Protein AF-A0A1I2GHJ8-F1 (afdb_monomer_lite)

O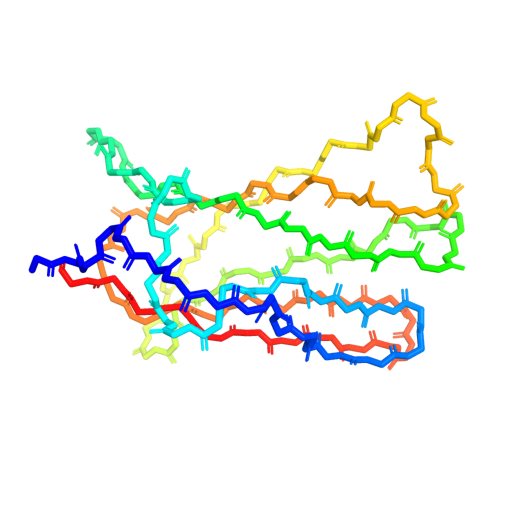rganism: NCBI:txid1798228

Radius of gyration: 13.56 Å; chains: 1; bounding box: 35×27×37 Å

Secondary structure (DSSP, 8-state):
-------SPPEEEEETTEEEEE-SSS--GGGEEEETTEEEEEEEEEESSSSPPEEEEEESSSS-B-EEEE---TT-SSEEEEEEEEESSSEEEEEEEEETTEEEEEEEEE-

pLDDT: mean 87.9, std 14.39, range [35.47, 98.44]

Sequence (111 aa):
MADLGGDGAPRVVGEGNLYFLTPAEGTWGDAAERRTDGIYLKLGLWVGTDSAPDVDVREADGPGVGRVDQSPTADGLPGFLPTGVHVPTAGCWRVTASLGDDVAAIHVLFE

Structure (mmCIF, N/CA/C/O backbone):
data_AF-A0A1I2GHJ8-F1
#
_entry.id   AF-A0A1I2GHJ8-F1
#
loop_
_atom_site.group_PDB
_atom_site.id
_atom_site.type_symbol
_atom_site.label_atom_id
_atom_site.label_alt_id
_atom_site.label_comp_id
_atom_site.label_asym_id
_atom_site.label_entity_id
_atom_site.label_seq_id
_atom_site.pdbx_PDB_ins_code
_atom_site.Cartn_x
_atom_site.Cartn_y
_atom_site.Cartn_z
_atom_site.occupancy
_atom_site.B_iso_or_equiv
_atom_site.auth_seq_id
_atom_site.auth_comp_id
_atom_site.auth_asym_id
_atom_site.auth_atom_id
_atom_site.pdbx_PDB_model_num
ATOM 1 N N . MET A 1 1 ? -4.027 -8.823 20.807 1.00 35.47 1 MET A N 1
ATOM 2 C CA . MET A 1 1 ? -2.550 -8.851 20.919 1.00 35.47 1 MET A CA 1
ATOM 3 C C . MET A 1 1 ? -2.098 -9.406 19.592 1.00 35.47 1 MET A C 1
ATOM 5 O O . MET A 1 1 ? -2.222 -10.606 19.410 1.00 35.47 1 MET A O 1
ATOM 9 N N . ALA A 1 2 ? -1.723 -8.544 18.645 1.00 39.03 2 ALA A N 1
ATOM 10 C CA . ALA A 1 2 ? -1.165 -9.026 17.388 1.00 39.03 2 ALA A CA 1
ATOM 11 C C . ALA A 1 2 ? 0.105 -9.818 17.715 1.00 39.03 2 ALA A C 1
ATOM 13 O O . ALA A 1 2 ? 0.943 -9.332 18.476 1.00 39.03 2 ALA A O 1
ATOM 14 N N . ASP A 1 3 ? 0.200 -11.043 17.212 1.00 40.06 3 ASP A N 1
ATOM 15 C CA . ASP A 1 3 ? 1.418 -11.828 17.335 1.00 40.06 3 ASP A CA 1
ATOM 16 C C . ASP A 1 3 ? 2.495 -11.168 16.463 1.00 40.06 3 ASP A C 1
ATOM 18 O O . ASP A 1 3 ? 2.313 -10.948 15.259 1.00 40.06 3 ASP A O 1
ATOM 22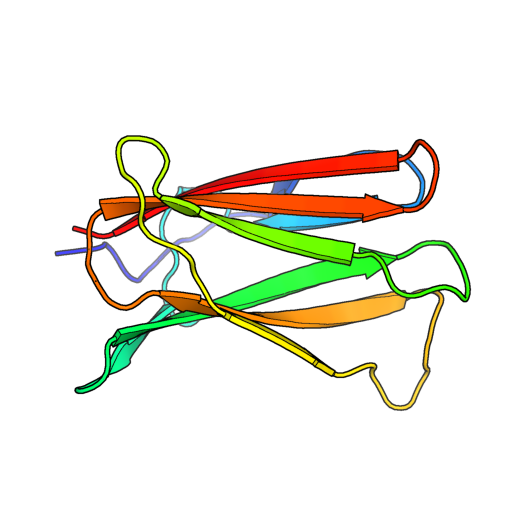 N N . LEU A 1 4 ? 3.566 -10.728 17.124 1.00 43.06 4 LEU A N 1
ATOM 23 C CA . LEU A 1 4 ? 4.644 -9.952 16.521 1.00 43.06 4 LEU A CA 1
ATOM 24 C C . LEU A 1 4 ? 5.847 -10.834 16.127 1.00 43.06 4 LEU A C 1
ATOM 26 O O . LEU A 1 4 ? 6.882 -10.309 15.727 1.00 43.06 4 LEU A O 1
ATOM 30 N N . GLY A 1 5 ? 5.737 -12.161 16.227 1.00 41.12 5 GLY A N 1
ATOM 31 C CA . GLY A 1 5 ? 6.757 -13.100 15.756 1.00 41.12 5 GLY A CA 1
ATOM 32 C C . GLY A 1 5 ? 6.219 -13.987 14.640 1.00 41.12 5 GLY A C 1
ATOM 33 O O . GLY A 1 5 ? 5.089 -14.444 14.723 1.00 41.12 5 GLY A O 1
ATOM 34 N N . GLY A 1 6 ? 7.019 -14.247 13.604 1.00 51.72 6 GLY A N 1
ATOM 35 C CA . GLY A 1 6 ? 6.664 -15.212 12.562 1.00 51.72 6 GLY A CA 1
ATOM 36 C C . GLY A 1 6 ? 7.894 -15.870 11.952 1.00 51.72 6 GLY A C 1
ATOM 37 O O . GLY A 1 6 ? 8.731 -15.183 11.367 1.00 51.72 6 GLY A O 1
ATOM 38 N N . ASP A 1 7 ? 7.977 -17.195 12.061 1.00 53.41 7 ASP A N 1
ATOM 39 C CA . ASP A 1 7 ? 8.952 -18.022 11.3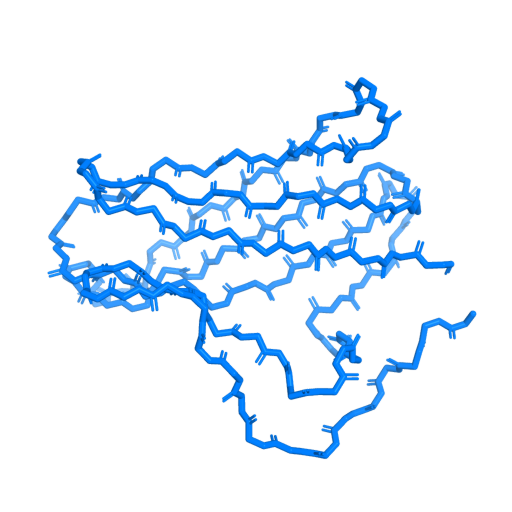50 1.00 53.41 7 ASP A CA 1
ATOM 40 C C . ASP A 1 7 ? 8.339 -18.471 10.011 1.00 53.41 7 ASP A C 1
ATOM 42 O O . ASP A 1 7 ? 7.313 -19.143 9.977 1.00 53.41 7 ASP A O 1
ATOM 46 N N . GLY A 1 8 ? 8.949 -18.107 8.876 1.00 62.34 8 GLY A N 1
ATOM 47 C CA . GLY A 1 8 ? 8.484 -18.553 7.557 1.00 62.34 8 GLY A CA 1
ATOM 48 C C . GLY A 1 8 ? 9.026 -17.742 6.377 1.00 62.34 8 GLY A C 1
ATOM 49 O O . GLY A 1 8 ? 9.511 -16.624 6.535 1.00 62.34 8 GLY A O 1
ATOM 50 N N . ALA A 1 9 ? 8.951 -18.308 5.168 1.00 67.06 9 ALA A N 1
ATOM 51 C CA . ALA A 1 9 ? 9.357 -17.612 3.945 1.00 67.06 9 ALA A CA 1
ATOM 52 C C . ALA A 1 9 ? 8.315 -16.547 3.546 1.00 67.06 9 ALA A C 1
ATOM 54 O O . ALA A 1 9 ? 7.118 -16.846 3.572 1.00 67.06 9 ALA A O 1
ATOM 55 N N . PRO A 1 10 ? 8.730 -15.332 3.143 1.00 76.25 10 PRO A N 1
ATOM 56 C CA . PRO A 1 10 ? 7.797 -14.285 2.744 1.00 76.25 10 PRO A CA 1
ATOM 57 C C . PRO A 1 10 ? 6.903 -14.744 1.587 1.00 76.25 10 PRO A C 1
ATOM 59 O O . PRO A 1 10 ? 7.321 -15.492 0.701 1.00 76.25 10 PRO A O 1
ATOM 62 N N . ARG A 1 11 ? 5.658 -14.274 1.595 1.00 85.25 11 ARG A N 1
ATOM 63 C CA . ARG A 1 11 ? 4.676 -14.495 0.535 1.00 85.25 11 ARG A CA 1
ATOM 64 C C . ARG A 1 11 ? 4.739 -13.371 -0.488 1.00 85.25 11 ARG A C 1
ATOM 66 O O . ARG A 1 11 ? 4.900 -12.208 -0.130 1.00 85.25 11 ARG A O 1
ATOM 73 N N . VAL A 1 12 ? 4.572 -13.737 -1.754 1.00 89.88 12 VAL A N 1
ATOM 74 C CA . VAL A 1 12 ? 4.429 -12.804 -2.875 1.00 89.88 12 VAL A CA 1
ATOM 75 C C . VAL A 1 12 ? 2.941 -12.632 -3.159 1.00 89.88 12 VAL A C 1
ATOM 77 O O . VAL A 1 12 ? 2.228 -13.626 -3.301 1.00 89.88 12 VAL A O 1
ATOM 80 N N . VAL A 1 13 ? 2.470 -11.388 -3.233 1.00 92.88 13 VAL A N 1
ATOM 81 C CA . VAL A 1 13 ? 1.087 -11.061 -3.607 1.00 92.88 13 VAL A CA 1
ATOM 82 C C . VAL A 1 13 ? 1.097 -10.058 -4.754 1.00 92.88 13 VAL A C 1
ATOM 84 O O . VAL A 1 13 ? 1.520 -8.920 -4.568 1.00 92.88 13 VAL A O 1
ATOM 87 N N . GLY A 1 14 ? 0.617 -10.480 -5.922 1.00 92.44 14 GLY A N 1
ATOM 88 C CA . GLY A 1 14 ? 0.770 -9.767 -7.194 1.00 92.44 14 GLY A CA 1
ATOM 89 C C . GLY A 1 14 ? 1.601 -10.585 -8.183 1.00 92.44 14 GLY A C 1
ATOM 90 O O . GLY A 1 14 ? 2.078 -11.671 -7.848 1.00 92.44 14 GLY A O 1
ATOM 91 N N . GLU A 1 15 ? 1.754 -10.076 -9.400 1.00 89.69 15 GLU A N 1
ATOM 92 C CA . GLU A 1 15 ? 2.432 -10.756 -10.506 1.00 89.69 15 GLU A CA 1
ATOM 93 C C . GLU A 1 15 ? 3.170 -9.738 -11.392 1.00 89.69 15 GLU A C 1
ATOM 95 O O . GLU A 1 15 ? 2.982 -8.527 -11.272 1.00 89.69 15 GLU A O 1
ATOM 100 N N . GLY A 1 16 ? 4.034 -10.227 -12.286 1.00 89.38 16 GLY A N 1
ATOM 101 C CA . GLY A 1 16 ? 4.694 -9.383 -13.284 1.00 89.38 16 GLY A CA 1
ATOM 102 C C . GLY A 1 16 ? 5.560 -8.284 -12.663 1.00 89.38 16 GLY A C 1
ATOM 103 O O . GLY A 1 16 ? 6.513 -8.575 -11.935 1.00 89.38 16 GLY A O 1
ATOM 104 N N . ASN A 1 17 ? 5.244 -7.023 -12.977 1.00 95.38 17 ASN A N 1
ATOM 105 C CA . ASN A 1 17 ? 6.036 -5.868 -12.553 1.00 95.38 17 ASN A CA 1
ATOM 106 C C . ASN A 1 17 ? 5.606 -5.295 -11.201 1.00 95.38 17 ASN A C 1
ATOM 108 O O . ASN A 1 17 ? 6.175 -4.285 -10.792 1.00 95.38 17 ASN A O 1
ATOM 112 N N . LEU A 1 18 ? 4.622 -5.877 -10.512 1.00 97.56 18 LEU A N 1
ATOM 113 C CA . LEU A 1 18 ? 4.114 -5.304 -9.270 1.00 97.56 18 LEU A CA 1
ATOM 114 C C . LEU A 1 18 ? 3.680 -6.386 -8.284 1.00 97.56 18 LEU A C 1
ATOM 116 O O . LEU A 1 18 ? 2.702 -7.098 -8.507 1.00 97.56 18 LEU A O 1
ATOM 120 N N . TYR A 1 19 ? 4.382 -6.484 -7.155 1.00 96.81 19 TYR A N 1
ATOM 121 C CA . TYR A 1 19 ? 3.986 -7.397 -6.085 1.00 96.81 19 TYR A CA 1
ATOM 122 C C . TYR A 1 19 ? 4.448 -6.945 -4.701 1.00 96.81 19 TYR A C 1
ATOM 124 O O . TYR A 1 19 ? 5.529 -6.382 -4.525 1.00 96.81 19 TYR A O 1
ATOM 132 N N . PHE A 1 20 ? 3.637 -7.254 -3.694 1.00 94.75 20 PHE A N 1
ATOM 133 C CA . PHE A 1 20 ? 4.013 -7.129 -2.293 1.00 94.75 20 PHE A CA 1
ATOM 134 C C . PHE A 1 20 ? 4.787 -8.358 -1.826 1.00 94.75 20 PHE A C 1
ATOM 136 O O . PHE A 1 20 ? 4.448 -9.490 -2.172 1.00 94.75 20 PHE A O 1
ATOM 143 N N . LEU A 1 21 ? 5.777 -8.124 -0.970 1.00 89.62 21 LEU A N 1
ATOM 144 C CA . LEU A 1 21 ? 6.338 -9.123 -0.074 1.00 89.62 21 LEU A CA 1
ATOM 145 C C . LEU A 1 21 ? 5.668 -8.985 1.291 1.00 89.62 21 LEU A C 1
ATOM 147 O O . LEU A 1 21 ? 5.811 -7.958 1.957 1.00 89.62 21 LEU A O 1
ATOM 151 N N . THR A 1 22 ? 4.946 -10.019 1.711 1.00 85.19 22 THR A N 1
ATOM 152 C CA . THR A 1 22 ? 4.262 -10.063 3.007 1.00 85.19 22 THR A CA 1
ATOM 153 C C . THR A 1 22 ? 4.835 -11.165 3.896 1.00 85.19 22 THR A C 1
ATOM 155 O O . THR A 1 22 ? 5.387 -12.143 3.387 1.00 85.19 22 THR A O 1
ATOM 158 N N . PRO A 1 23 ? 4.670 -11.078 5.224 1.00 76.56 23 PRO A N 1
ATOM 159 C CA . PRO A 1 23 ? 4.994 -12.182 6.123 1.00 76.56 23 PRO A CA 1
ATOM 160 C C . PRO A 1 23 ? 4.226 -13.466 5.768 1.00 76.56 23 PRO A C 1
ATOM 162 O O . PRO A 1 23 ? 3.127 -13.416 5.205 1.00 76.56 23 PRO A O 1
ATOM 165 N N . ALA A 1 24 ? 4.808 -14.618 6.106 1.00 68.12 24 ALA A N 1
ATOM 166 C CA . ALA A 1 24 ? 4.257 -15.937 5.791 1.00 68.12 24 ALA A CA 1
ATOM 167 C C . ALA A 1 24 ? 2.953 -16.246 6.548 1.00 68.12 24 ALA A C 1
ATOM 169 O O . ALA A 1 24 ? 2.017 -16.795 5.964 1.00 68.12 24 ALA A O 1
ATOM 170 N N . GLU A 1 25 ? 2.889 -15.869 7.828 1.00 62.84 25 GLU A N 1
ATOM 171 C CA . GLU A 1 25 ? 1.873 -16.350 8.777 1.00 62.84 25 GLU A CA 1
ATOM 172 C C . GLU A 1 25 ? 0.952 -15.244 9.320 1.00 62.84 25 GLU A C 1
ATOM 174 O O . GLU A 1 25 ? 0.357 -15.378 10.381 1.00 62.84 25 GLU A O 1
ATOM 179 N N . GLY A 1 26 ? 0.792 -14.128 8.599 1.00 57.28 26 GLY A N 1
ATOM 180 C CA . GLY A 1 26 ? -0.109 -13.040 9.020 1.00 57.28 26 GLY A CA 1
ATOM 181 C C . GLY A 1 26 ? 0.356 -12.264 10.262 1.00 57.28 26 GLY A C 1
ATOM 182 O O . GLY A 1 26 ? -0.293 -11.301 10.664 1.00 57.28 26 GLY A O 1
ATOM 183 N N . THR A 1 27 ? 1.499 -12.635 10.833 1.00 64.19 27 THR A N 1
ATOM 184 C CA . THR A 1 27 ? 2.185 -11.932 11.913 1.00 64.19 27 THR A CA 1
ATOM 185 C C . THR A 1 27 ? 3.044 -10.823 11.319 1.00 64.19 27 THR A C 1
ATOM 187 O O . THR A 1 27 ? 4.040 -11.072 10.637 1.00 64.19 27 THR A O 1
ATOM 190 N N . TRP A 1 28 ? 2.637 -9.577 11.544 1.00 73.81 28 TRP A N 1
ATOM 191 C CA . TRP A 1 28 ? 3.314 -8.412 10.974 1.00 73.81 28 TRP A CA 1
ATOM 192 C C . TRP A 1 28 ? 4.570 -8.004 11.740 1.00 73.81 28 TRP A C 1
ATOM 194 O O . TRP A 1 28 ? 5.393 -7.286 11.184 1.00 73.81 28 TRP A O 1
ATOM 204 N N . GLY A 1 29 ? 4.758 -8.506 12.963 1.00 71.94 29 GLY A N 1
ATOM 205 C CA . GLY A 1 29 ? 5.997 -8.368 13.729 1.00 71.94 29 GLY A CA 1
ATOM 206 C C . GLY A 1 29 ? 6.647 -6.998 13.692 1.00 71.94 29 GLY A C 1
ATOM 207 O O . GLY A 1 29 ? 5.958 -5.986 13.781 1.00 71.94 29 GLY A O 1
ATOM 208 N N . ASP A 1 30 ? 7.966 -6.974 13.506 1.00 72.44 30 ASP A N 1
ATOM 209 C CA . ASP A 1 30 ? 8.764 -5.745 13.380 1.00 72.44 30 ASP A CA 1
ATOM 210 C C . ASP A 1 30 ? 8.387 -4.879 12.160 1.00 72.44 30 ASP A C 1
ATOM 212 O O . ASP A 1 30 ? 8.834 -3.732 12.038 1.00 72.44 30 ASP A O 1
ATOM 216 N N . ALA A 1 31 ? 7.580 -5.406 11.233 1.00 81.88 31 ALA A N 1
ATOM 217 C CA . ALA A 1 31 ? 7.051 -4.624 10.127 1.00 81.88 31 ALA A CA 1
ATOM 218 C C . ALA A 1 31 ? 5.894 -3.719 10.570 1.00 81.88 31 ALA A C 1
ATOM 220 O O . ALA A 1 31 ? 5.647 -2.731 9.883 1.00 81.88 31 ALA A O 1
ATOM 221 N N . ALA A 1 32 ? 5.223 -3.994 11.697 1.00 88.25 32 ALA A N 1
ATOM 222 C CA . ALA A 1 32 ? 4.151 -3.161 12.234 1.00 88.25 32 ALA A CA 1
ATOM 223 C C . ALA A 1 32 ? 4.485 -2.583 13.618 1.00 88.25 32 ALA A C 1
ATOM 225 O O . ALA A 1 32 ? 4.909 -3.278 14.533 1.00 88.25 32 ALA A O 1
ATOM 226 N N . GLU A 1 33 ? 4.225 -1.292 13.801 1.00 89.62 33 GLU A N 1
ATOM 227 C CA . GLU A 1 33 ? 4.483 -0.575 15.046 1.00 89.62 33 GLU A CA 1
ATOM 228 C C . GLU A 1 33 ? 3.255 0.249 15.436 1.00 89.62 33 GLU A C 1
ATOM 230 O O . GLU A 1 33 ? 2.770 1.081 14.666 1.00 89.62 33 GLU A O 1
ATOM 235 N N . ARG A 1 34 ? 2.760 0.059 16.662 1.00 89.56 34 ARG A N 1
ATOM 236 C CA . ARG A 1 34 ? 1.720 0.923 17.224 1.00 89.56 34 ARG A CA 1
ATOM 237 C C . ARG A 1 34 ? 2.360 2.137 17.888 1.00 89.56 34 ARG A C 1
ATOM 239 O O . ARG A 1 34 ? 3.175 1.992 18.795 1.00 89.56 34 ARG A O 1
ATOM 246 N N . ARG A 1 35 ? 1.940 3.326 17.470 1.00 89.38 35 ARG A N 1
ATOM 247 C CA . ARG A 1 35 ? 2.357 4.619 18.019 1.00 89.38 35 ARG A CA 1
ATOM 248 C C . ARG A 1 35 ? 1.163 5.355 18.621 1.00 89.38 35 ARG A C 1
ATOM 250 O O . ARG A 1 35 ? 0.030 4.879 18.578 1.00 89.38 35 ARG A O 1
ATOM 257 N N . THR A 1 36 ? 1.413 6.512 19.226 1.00 90.69 36 THR A N 1
ATOM 258 C CA . THR A 1 36 ? 0.362 7.342 19.837 1.00 90.69 36 THR A CA 1
ATOM 259 C C . THR A 1 36 ? -0.610 7.932 18.816 1.00 90.69 36 THR A C 1
ATOM 261 O O . THR A 1 36 ? -1.742 8.242 19.173 1.00 90.69 36 THR A O 1
ATOM 264 N N . ASP A 1 37 ? -0.182 8.089 17.566 1.00 91.81 37 ASP A N 1
ATOM 265 C CA . ASP A 1 37 ? -0.928 8.708 16.470 1.00 91.81 37 ASP A CA 1
ATOM 266 C C . ASP A 1 37 ? -1.510 7.706 15.458 1.00 91.81 37 ASP A C 1
ATOM 268 O O . ASP A 1 37 ? -2.189 8.129 14.523 1.00 91.81 37 ASP A O 1
ATOM 272 N N . GLY A 1 38 ? -1.286 6.402 15.659 1.00 94.69 38 GLY A N 1
ATOM 273 C CA . GLY A 1 38 ? -1.837 5.340 14.818 1.00 94.69 38 GLY A CA 1
ATOM 274 C C . GLY A 1 38 ? -0.957 4.092 14.756 1.00 94.69 38 GLY A C 1
ATOM 275 O O . GLY A 1 38 ? -0.164 3.809 15.656 1.00 94.69 38 GLY A O 1
ATOM 276 N N . ILE A 1 39 ? -1.127 3.311 13.695 1.00 94.00 39 ILE A N 1
ATOM 277 C CA . ILE A 1 39 ? -0.379 2.082 13.426 1.00 94.00 39 ILE A CA 1
ATOM 278 C C . ILE A 1 39 ? 0.404 2.269 12.133 1.00 94.00 39 ILE A C 1
ATOM 280 O O . ILE A 1 39 ? -0.158 2.609 11.092 1.00 94.00 39 ILE A O 1
ATOM 284 N N . TYR A 1 40 ? 1.706 2.038 12.214 1.00 94.00 40 TYR A N 1
ATOM 285 C CA . TYR A 1 40 ? 2.638 2.133 11.104 1.00 94.00 40 TYR A CA 1
ATOM 286 C C . TYR A 1 40 ? 2.989 0.736 10.618 1.00 94.00 40 TYR A C 1
ATOM 288 O O . TYR A 1 40 ? 3.240 -0.151 11.426 1.00 94.00 40 TYR A O 1
ATOM 296 N N . LEU A 1 41 ? 3.040 0.556 9.305 1.00 92.56 41 LEU A N 1
ATOM 297 C CA . LEU A 1 41 ? 3.375 -0.691 8.643 1.00 92.56 41 LEU A CA 1
ATOM 298 C C . LEU A 1 41 ? 4.454 -0.440 7.587 1.00 92.56 41 LEU A C 1
ATOM 300 O O . LEU A 1 41 ? 4.371 0.517 6.822 1.00 92.56 41 LEU A O 1
ATOM 304 N N . LYS A 1 42 ? 5.457 -1.310 7.528 1.00 90.81 42 LYS A N 1
ATOM 305 C CA . LYS A 1 42 ? 6.503 -1.31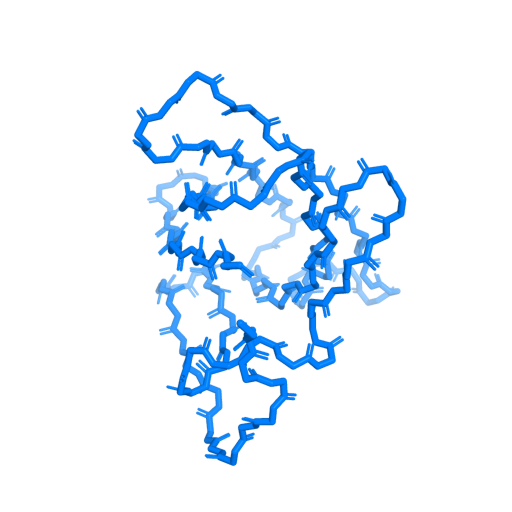7 6.506 1.00 90.81 42 LYS A CA 1
ATOM 306 C C . LYS A 1 42 ? 6.229 -2.448 5.528 1.00 90.81 42 LYS A C 1
ATOM 308 O O . LYS A 1 42 ? 6.154 -3.608 5.922 1.00 90.81 42 LYS A O 1
ATOM 313 N N . LEU A 1 43 ? 6.111 -2.109 4.252 1.00 90.88 43 LEU A N 1
ATOM 314 C CA . LEU A 1 43 ? 5.861 -3.049 3.170 1.00 90.88 43 LEU A CA 1
ATOM 315 C C . LEU A 1 43 ? 7.029 -3.054 2.189 1.00 90.88 43 LEU A C 1
ATOM 317 O O . LEU A 1 43 ? 7.525 -2.001 1.779 1.00 90.88 43 LEU A O 1
ATOM 321 N N . GLY A 1 44 ? 7.435 -4.256 1.782 1.00 90.56 44 GLY A N 1
ATOM 322 C CA . GLY A 1 44 ? 8.258 -4.440 0.595 1.00 90.56 44 GLY A CA 1
ATOM 323 C C . GLY A 1 44 ? 7.356 -4.486 -0.632 1.00 90.56 44 GLY A C 1
ATOM 324 O O . GLY A 1 44 ? 6.587 -5.432 -0.777 1.00 90.56 44 GLY A O 1
ATOM 325 N N . LEU A 1 45 ? 7.445 -3.484 -1.503 1.00 95.50 45 LEU A N 1
ATOM 326 C CA . LEU A 1 45 ? 6.777 -3.471 -2.803 1.00 95.50 45 LEU A CA 1
ATOM 327 C C . LEU A 1 45 ? 7.845 -3.591 -3.887 1.00 95.50 45 LEU A C 1
ATOM 329 O O . LEU A 1 45 ? 8.772 -2.789 -3.923 1.00 95.50 45 LEU A O 1
ATOM 333 N N . TRP A 1 46 ? 7.756 -4.605 -4.739 1.00 96.12 46 TRP A N 1
ATOM 334 C CA . TRP A 1 46 ? 8.597 -4.698 -5.926 1.00 96.12 46 TRP A CA 1
ATOM 335 C C . TRP A 1 46 ? 7.943 -3.971 -7.091 1.00 96.12 46 TRP A C 1
ATOM 337 O O . TRP A 1 46 ? 6.738 -4.111 -7.306 1.00 96.12 46 TRP A O 1
ATOM 347 N N . VAL A 1 47 ? 8.759 -3.247 -7.855 1.00 97.44 47 VAL A N 1
ATOM 348 C CA . VAL A 1 47 ? 8.346 -2.519 -9.050 1.00 97.44 47 VAL A CA 1
ATOM 349 C C . VAL A 1 47 ? 9.305 -2.860 -10.191 1.00 97.44 47 VAL A C 1
ATOM 351 O O . VAL A 1 47 ? 10.492 -2.553 -10.133 1.00 97.44 47 VAL A O 1
ATOM 354 N N . GLY A 1 48 ? 8.796 -3.506 -11.236 1.00 96.81 48 GLY A N 1
ATOM 355 C CA . GLY A 1 48 ? 9.563 -3.993 -12.389 1.00 96.81 48 GLY A CA 1
ATOM 356 C C . GLY A 1 48 ? 9.779 -2.963 -13.499 1.00 96.81 48 GLY A C 1
ATOM 357 O O . GLY A 1 48 ? 10.265 -3.319 -14.568 1.00 96.81 48 GLY A O 1
ATOM 358 N N . THR A 1 49 ? 9.419 -1.699 -13.268 1.00 95.62 49 THR A N 1
ATOM 359 C CA . THR A 1 49 ? 9.583 -0.600 -14.234 1.00 95.62 49 THR A CA 1
ATOM 360 C C . THR A 1 49 ? 10.189 0.625 -13.558 1.00 95.62 49 THR A C 1
ATOM 362 O O . THR A 1 49 ? 10.179 0.701 -12.335 1.00 95.62 49 THR A O 1
ATOM 365 N N . ASP A 1 50 ? 10.624 1.614 -14.338 1.00 95.06 50 ASP A N 1
ATOM 366 C CA . ASP A 1 50 ? 11.176 2.882 -13.832 1.00 95.06 50 ASP A CA 1
ATOM 367 C C . ASP A 1 50 ? 10.107 3.830 -13.238 1.00 95.06 50 ASP A C 1
ATOM 369 O O . ASP A 1 50 ? 10.429 4.918 -12.762 1.00 95.06 50 ASP A O 1
ATOM 373 N N . SER A 1 51 ? 8.823 3.458 -13.294 1.00 93.88 51 SER A N 1
ATOM 374 C CA . SER A 1 51 ? 7.700 4.281 -12.829 1.00 93.88 51 SER A CA 1
ATOM 375 C C . SER A 1 51 ? 7.200 3.820 -11.465 1.00 93.88 51 SER A C 1
ATOM 377 O O . SER A 1 51 ? 6.941 2.636 -11.261 1.00 93.88 51 SER A O 1
ATOM 379 N N . ALA A 1 52 ? 7.027 4.762 -10.536 1.00 93.62 52 ALA A N 1
ATOM 380 C CA . ALA A 1 52 ? 6.467 4.464 -9.224 1.00 93.62 52 ALA A CA 1
ATOM 381 C C . ALA A 1 52 ? 4.966 4.117 -9.332 1.00 93.62 52 ALA A C 1
ATOM 383 O O . ALA A 1 52 ? 4.245 4.806 -10.055 1.00 93.62 52 ALA A O 1
ATOM 384 N N . PRO A 1 53 ? 4.487 3.075 -8.628 1.00 96.75 53 PRO A N 1
ATOM 385 C CA . PRO A 1 53 ? 3.075 2.729 -8.580 1.00 96.75 53 PRO A CA 1
ATOM 386 C C . PRO A 1 53 ? 2.301 3.712 -7.704 1.00 96.75 53 PRO A C 1
ATOM 388 O O . PRO A 1 53 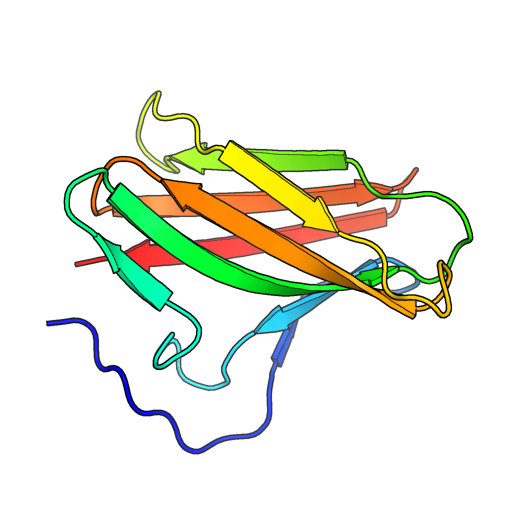? 2.810 4.180 -6.681 1.00 96.75 53 PRO A O 1
ATOM 391 N N . ASP A 1 54 ? 1.034 3.919 -8.044 1.00 97.69 54 ASP A N 1
ATOM 392 C CA . ASP A 1 54 ? 0.075 4.527 -7.128 1.00 97.69 54 ASP A CA 1
ATOM 393 C C . ASP A 1 54 ? -0.280 3.518 -6.034 1.00 97.69 54 ASP A C 1
ATOM 395 O O . ASP A 1 54 ? -0.489 2.335 -6.316 1.00 97.69 54 ASP A O 1
ATOM 399 N N . VAL A 1 55 ? -0.359 3.971 -4.781 1.00 98.25 55 VAL A N 1
ATOM 400 C CA . VAL A 1 55 ? -0.746 3.123 -3.647 1.00 98.25 55 VAL A CA 1
ATOM 401 C C . VAL A 1 55 ? -1.866 3.791 -2.858 1.00 98.25 55 VAL A C 1
ATOM 403 O O . VAL A 1 55 ? -1.705 4.895 -2.340 1.00 98.25 55 VAL A O 1
ATOM 406 N N . ASP A 1 56 ? -2.995 3.097 -2.738 1.00 98.25 56 ASP A N 1
ATOM 407 C CA . ASP A 1 56 ? -4.167 3.522 -1.969 1.00 98.25 56 ASP A CA 1
ATOM 408 C C . ASP A 1 56 ? -4.364 2.607 -0.754 1.00 98.25 56 ASP A C 1
ATOM 410 O O . ASP A 1 56 ? -4.165 1.388 -0.818 1.00 98.25 56 ASP A O 1
ATOM 414 N N . VAL A 1 57 ? -4.743 3.214 0.373 1.00 98.44 57 VAL A N 1
ATOM 415 C CA . VAL A 1 57 ? -4.971 2.518 1.643 1.00 98.44 57 VAL A CA 1
ATOM 416 C C . VAL A 1 57 ? -6.345 2.883 2.171 1.00 98.44 57 VAL A C 1
ATOM 418 O O . VAL A 1 57 ? -6.613 4.045 2.491 1.00 98.44 57 VAL A O 1
ATOM 421 N N . ARG A 1 58 ? -7.211 1.880 2.303 1.00 98.25 58 ARG A N 1
ATOM 422 C CA . ARG A 1 58 ? -8.603 2.049 2.734 1.00 98.25 58 ARG A CA 1
ATOM 423 C C . ARG A 1 58 ? -8.953 1.081 3.831 1.00 98.25 58 ARG A C 1
ATOM 425 O O . ARG A 1 58 ? -8.505 -0.060 3.826 1.00 98.25 58 ARG A O 1
ATOM 432 N N . GLU A 1 59 ? -9.784 1.531 4.750 1.00 97.50 59 GLU A N 1
ATOM 433 C CA . GLU A 1 59 ? -10.469 0.632 5.661 1.00 97.50 59 GLU A CA 1
ATOM 434 C C . GLU A 1 59 ? -11.403 -0.268 4.840 1.00 97.50 59 GLU A C 1
ATOM 436 O O . GLU A 1 59 ? -12.094 0.205 3.938 1.00 97.50 59 GLU A O 1
ATOM 441 N N . ALA A 1 60 ? -11.382 -1.576 5.090 1.00 95.12 60 ALA A N 1
ATOM 442 C CA . ALA A 1 60 ? -12.124 -2.537 4.273 1.00 95.12 60 ALA A CA 1
ATOM 443 C C . ALA A 1 60 ? -13.644 -2.412 4.471 1.00 95.12 60 ALA A C 1
ATOM 445 O O . ALA A 1 60 ? -14.407 -2.517 3.512 1.00 95.12 60 ALA A O 1
ATOM 446 N N . ASP A 1 61 ? -14.059 -2.140 5.710 1.00 89.31 61 ASP A N 1
ATOM 447 C CA . ASP A 1 61 ? -15.463 -2.128 6.137 1.00 89.31 61 ASP A CA 1
ATOM 448 C C . ASP A 1 61 ? -15.966 -0.722 6.504 1.00 89.31 61 ASP A C 1
ATOM 450 O O . ASP A 1 61 ? -17.076 -0.558 7.016 1.00 89.31 61 ASP A O 1
ATOM 454 N N . GLY A 1 62 ? -15.151 0.306 6.270 1.00 91.00 62 GLY A N 1
ATOM 455 C CA . GLY A 1 62 ? -15.409 1.654 6.755 1.00 91.00 62 GLY A CA 1
ATOM 456 C C . GLY A 1 62 ? -14.890 2.749 5.827 1.00 91.00 62 GLY A C 1
ATOM 457 O O . GLY A 1 62 ? -14.283 2.479 4.791 1.00 91.00 62 GLY A O 1
ATOM 458 N N . PRO A 1 63 ? -15.162 4.019 6.164 1.00 94.56 63 PRO A N 1
ATOM 459 C CA . PRO A 1 63 ? -14.740 5.156 5.357 1.00 94.56 63 PRO A CA 1
ATOM 460 C C . PRO A 1 63 ? -13.278 5.559 5.606 1.00 94.56 63 PRO A C 1
ATOM 462 O O . PRO A 1 63 ? -12.825 6.549 5.026 1.00 94.56 63 PRO A O 1
ATOM 465 N N . GLY A 1 64 ? -12.556 4.865 6.494 1.00 96.00 64 GLY A N 1
ATOM 466 C CA . GLY A 1 64 ? -11.185 5.187 6.861 1.00 96.00 64 GLY A CA 1
ATOM 467 C C . GLY A 1 64 ? -10.237 5.221 5.662 1.00 96.00 64 GLY A C 1
ATOM 468 O O . GLY A 1 64 ? -10.304 4.402 4.743 1.00 96.00 64 GLY A O 1
ATOM 469 N N . VAL A 1 65 ? -9.320 6.187 5.687 1.00 97.75 65 VAL A N 1
ATOM 470 C CA . VAL A 1 65 ? -8.278 6.361 4.670 1.00 97.75 65 VAL A CA 1
ATOM 471 C C . VAL A 1 65 ? -6.930 6.380 5.367 1.00 97.75 65 VAL A C 1
ATOM 473 O O . VAL A 1 65 ? -6.729 7.127 6.328 1.00 97.75 65 VAL A O 1
ATOM 476 N N . GLY A 1 66 ? -6.025 5.527 4.900 1.00 97.19 66 GLY A N 1
ATOM 477 C CA . GLY A 1 66 ? -4.652 5.483 5.372 1.00 97.19 66 GLY A CA 1
ATOM 478 C C . GLY A 1 66 ? -3.774 6.469 4.614 1.00 97.19 66 GLY A C 1
ATOM 479 O O . GLY A 1 66 ? -4.156 7.040 3.593 1.00 97.19 66 GLY A O 1
ATOM 480 N N . ARG A 1 67 ? -2.564 6.665 5.121 1.00 97.44 67 ARG A N 1
ATOM 481 C CA . ARG A 1 67 ? -1.513 7.421 4.444 1.00 97.44 67 ARG A CA 1
ATOM 482 C C . ARG A 1 67 ? -0.445 6.468 3.949 1.00 97.44 67 ARG A C 1
ATOM 484 O O . ARG A 1 67 ? -0.171 5.458 4.596 1.00 97.44 67 ARG A O 1
ATOM 491 N N . VAL A 1 68 ? 0.167 6.837 2.835 1.00 97.62 68 VAL A N 1
ATOM 492 C CA . VAL A 1 68 ? 1.289 6.115 2.248 1.00 97.62 68 VAL A CA 1
ATOM 493 C C . VAL A 1 68 ? 2.482 7.050 2.161 1.00 97.62 68 VAL A C 1
ATOM 495 O O . VAL A 1 68 ? 2.329 8.223 1.827 1.00 97.62 68 VAL A O 1
ATOM 498 N N . ASP A 1 69 ? 3.655 6.514 2.464 1.00 95.81 69 ASP A N 1
ATOM 499 C CA . ASP A 1 69 ? 4.943 7.139 2.214 1.00 95.81 69 ASP A CA 1
ATOM 500 C C . ASP A 1 69 ? 5.803 6.171 1.398 1.00 95.81 69 ASP A C 1
ATOM 502 O O . ASP A 1 69 ? 6.043 5.036 1.811 1.00 95.81 69 ASP A O 1
ATOM 506 N N . GLN A 1 70 ? 6.229 6.599 0.216 1.00 94.25 70 GLN A N 1
ATOM 507 C CA . GLN A 1 70 ? 7.067 5.812 -0.681 1.00 94.25 70 GLN A CA 1
ATOM 508 C C . GLN A 1 70 ? 8.434 6.471 -0.760 1.00 94.25 70 GLN A C 1
ATOM 510 O O . GLN A 1 70 ? 8.556 7.647 -1.094 1.00 94.25 70 GLN A O 1
ATOM 515 N N . SER A 1 71 ? 9.473 5.695 -0.481 1.00 88.62 71 SER A N 1
ATOM 516 C CA . SER A 1 71 ? 10.850 6.177 -0.504 1.00 88.62 71 SER A CA 1
ATOM 517 C C . SER A 1 71 ? 11.690 5.252 -1.377 1.00 88.62 71 SER A C 1
ATOM 519 O O . SER A 1 71 ? 12.094 4.189 -0.899 1.00 88.62 71 SER A O 1
ATOM 521 N N . PRO A 1 72 ? 11.943 5.613 -2.651 1.00 84.50 72 PRO A N 1
ATOM 522 C CA . PRO A 1 72 ? 12.830 4.847 -3.516 1.00 84.50 72 PRO A CA 1
ATOM 523 C C . PRO A 1 72 ? 14.204 4.653 -2.871 1.00 84.50 72 PRO A C 1
ATOM 525 O O . PRO A 1 72 ? 14.710 5.534 -2.169 1.00 84.50 72 PRO A O 1
ATOM 528 N N . THR A 1 73 ? 14.819 3.498 -3.112 1.00 88.25 73 THR A N 1
ATOM 529 C CA . THR A 1 73 ? 16.202 3.259 -2.689 1.00 88.25 73 THR A CA 1
ATOM 530 C C . THR A 1 73 ? 17.166 4.117 -3.512 1.00 88.25 73 THR A C 1
ATOM 532 O O . THR A 1 73 ? 16.798 4.696 -4.535 1.00 88.25 73 THR A O 1
ATOM 535 N N . ALA A 1 74 ? 18.431 4.181 -3.088 1.00 90.00 74 ALA A N 1
ATOM 536 C CA . ALA A 1 74 ? 19.477 4.857 -3.858 1.00 90.00 74 ALA A CA 1
ATOM 537 C C . ALA A 1 74 ? 19.673 4.254 -5.264 1.00 90.00 74 ALA A C 1
ATOM 539 O O . ALA A 1 74 ? 20.091 4.970 -6.170 1.00 90.00 74 ALA A O 1
ATOM 540 N N . ASP A 1 75 ? 19.342 2.970 -5.441 1.00 92.38 75 ASP A N 1
ATOM 541 C CA . ASP A 1 75 ? 19.403 2.274 -6.731 1.00 92.38 75 ASP A CA 1
ATOM 542 C C . ASP A 1 75 ? 18.227 2.640 -7.657 1.00 92.38 75 ASP A C 1
ATOM 544 O O . ASP A 1 75 ? 18.288 2.390 -8.859 1.00 92.38 75 ASP A O 1
ATOM 548 N N . GLY A 1 76 ? 17.180 3.279 -7.122 1.00 93.38 76 GLY A N 1
ATOM 549 C CA . GLY A 1 76 ? 16.008 3.706 -7.876 1.00 93.38 76 GLY A CA 1
ATOM 550 C C . GLY A 1 76 ? 15.076 2.557 -8.264 1.00 93.38 76 GLY A C 1
ATOM 551 O O . GLY A 1 76 ? 14.989 1.534 -7.584 1.00 93.38 76 GLY A O 1
ATOM 552 N N . LEU A 1 77 ? 14.331 2.776 -9.346 1.00 95.00 77 LEU A N 1
ATOM 553 C CA . LEU A 1 77 ? 13.458 1.791 -9.976 1.00 95.00 77 LEU A CA 1
ATOM 554 C C . LEU A 1 77 ? 14.069 1.365 -11.331 1.00 95.00 77 LEU A C 1
ATOM 556 O O . LEU A 1 77 ? 14.720 2.207 -11.953 1.00 95.00 77 LEU A O 1
ATOM 560 N N . PRO A 1 78 ? 13.897 0.104 -11.784 1.00 96.12 78 PRO A N 1
ATOM 561 C CA . PRO A 1 78 ? 13.108 -0.963 -11.174 1.00 96.12 78 PRO A CA 1
ATOM 562 C C . PRO A 1 78 ? 13.808 -1.554 -9.948 1.00 96.12 78 PRO A C 1
ATOM 564 O O . PRO A 1 78 ? 15.033 -1.636 -9.881 1.00 96.12 78 PRO A O 1
ATOM 567 N N . GLY A 1 79 ? 13.027 -1.997 -8.971 1.00 94.94 79 GLY A N 1
ATOM 568 C CA . GLY A 1 79 ? 13.568 -2.537 -7.735 1.00 94.94 79 GLY A CA 1
ATOM 569 C C . GLY A 1 79 ? 12.564 -2.545 -6.595 1.00 94.94 79 GLY A C 1
ATOM 570 O O . GLY A 1 79 ? 11.350 -2.448 -6.790 1.00 94.94 79 GLY A O 1
ATOM 571 N N . PHE A 1 80 ? 13.085 -2.660 -5.375 1.00 93.94 80 PHE A N 1
ATOM 572 C CA . PHE A 1 80 ? 12.271 -2.500 -4.181 1.00 93.94 80 PHE A CA 1
ATOM 573 C C . PHE A 1 80 ? 11.941 -1.031 -3.945 1.00 93.94 80 PHE A C 1
ATOM 575 O O . PHE A 1 80 ? 12.824 -0.181 -3.875 1.00 93.94 80 PHE A O 1
ATOM 582 N N . LEU A 1 81 ? 10.659 -0.776 -3.719 1.00 95.62 81 LEU A N 1
ATOM 583 C CA . LEU A 1 81 ? 10.119 0.475 -3.230 1.00 95.62 81 LEU A CA 1
ATOM 584 C C . LEU A 1 81 ? 9.660 0.288 -1.776 1.00 95.62 81 LEU A C 1
ATOM 586 O O . LEU A 1 81 ? 8.535 -0.167 -1.534 1.00 95.62 81 LEU A O 1
ATOM 590 N N . PRO A 1 82 ? 10.514 0.611 -0.787 1.00 94.00 82 PRO A N 1
ATOM 591 C CA . PRO A 1 82 ? 10.095 0.721 0.602 1.00 94.00 82 PRO A CA 1
ATOM 592 C C . PRO A 1 82 ? 8.829 1.574 0.720 1.00 94.00 82 PRO A C 1
ATOM 594 O O . PRO A 1 82 ? 8.816 2.746 0.337 1.00 94.00 82 PRO A O 1
ATOM 597 N N . THR A 1 83 ? 7.760 0.962 1.229 1.00 95.50 83 THR A N 1
ATOM 598 C CA . THR A 1 83 ? 6.439 1.585 1.320 1.00 95.50 83 THR A CA 1
ATOM 599 C C . THR A 1 83 ? 5.985 1.580 2.775 1.00 95.50 83 THR A C 1
ATOM 601 O O . THR A 1 83 ? 5.743 0.527 3.363 1.00 95.50 83 THR A O 1
ATOM 604 N N . GLY A 1 84 ? 5.899 2.761 3.375 1.00 95.31 84 GLY A N 1
ATOM 605 C CA . GLY A 1 84 ? 5.305 2.978 4.685 1.00 95.31 84 GLY A CA 1
ATOM 606 C C . GLY A 1 84 ? 3.801 3.187 4.556 1.00 95.31 84 GLY A C 1
ATOM 607 O O . GLY A 1 84 ? 3.352 4.010 3.766 1.00 95.31 84 GLY A O 1
ATOM 608 N N . VAL A 1 85 ? 3.018 2.471 5.350 1.00 96.06 85 VAL A N 1
ATOM 609 C CA . VAL A 1 85 ? 1.572 2.657 5.475 1.00 96.06 85 VAL A CA 1
ATOM 610 C C . VAL A 1 85 ? 1.267 3.112 6.894 1.00 96.06 85 VAL A C 1
ATOM 612 O O . VAL A 1 85 ? 1.743 2.514 7.853 1.00 96.06 85 VAL A O 1
ATOM 615 N N . HIS A 1 86 ? 0.469 4.164 7.042 1.00 96.81 86 HIS A N 1
ATOM 616 C CA . HIS A 1 86 ? 0.013 4.648 8.339 1.00 96.81 86 HIS A CA 1
ATOM 617 C C . HIS A 1 86 ? -1.512 4.688 8.379 1.00 96.81 86 HIS A C 1
ATOM 619 O O . HIS A 1 86 ? -2.148 5.378 7.581 1.00 96.81 86 HIS A O 1
ATOM 625 N N . VAL A 1 87 ? -2.092 3.979 9.343 1.00 96.31 87 VAL A N 1
ATOM 626 C CA . VAL A 1 87 ? -3.533 3.948 9.594 1.00 96.31 87 VAL A CA 1
ATOM 627 C C . VAL A 1 87 ? -3.858 4.483 10.995 1.00 96.31 87 VAL A C 1
ATOM 629 O O . VAL A 1 87 ? -3.093 4.246 11.928 1.00 96.31 87 VAL A O 1
ATOM 632 N N . PRO A 1 88 ? -4.971 5.212 11.180 1.00 95.00 88 PRO A N 1
ATOM 633 C CA . PRO A 1 88 ? -5.286 5.865 12.453 1.00 95.00 88 PRO A CA 1
ATOM 634 C C . PRO A 1 88 ? -5.757 4.892 13.544 1.00 95.00 88 PRO A C 1
ATOM 636 O O . PRO A 1 88 ? -5.630 5.188 14.731 1.00 95.00 88 PRO A O 1
ATOM 639 N N . THR A 1 89 ? -6.328 3.747 13.164 1.00 92.44 89 THR A N 1
ATOM 640 C CA . THR A 1 89 ? -6.999 2.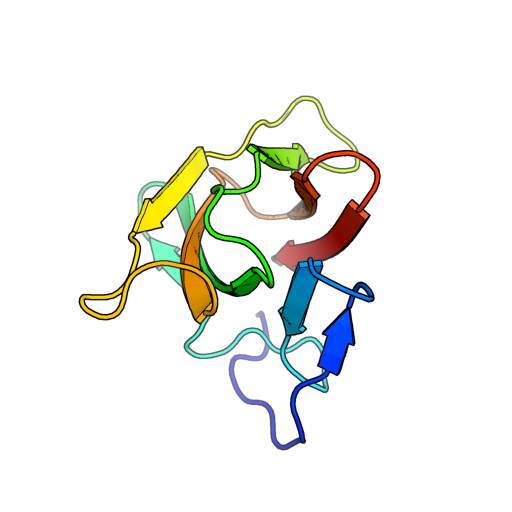828 14.090 1.00 92.44 89 THR A CA 1
ATOM 641 C C . THR A 1 89 ? -6.711 1.369 13.762 1.00 92.44 89 THR A C 1
ATOM 643 O O . THR A 1 89 ? -6.347 1.014 12.640 1.00 92.44 89 THR A O 1
ATOM 646 N N . ALA A 1 90 ? -6.915 0.514 14.768 1.00 91.44 90 ALA A N 1
ATOM 647 C CA . ALA A 1 90 ? -7.063 -0.921 14.552 1.00 91.44 90 ALA A CA 1
ATOM 648 C C . ALA A 1 90 ? -8.277 -1.206 13.643 1.00 91.44 90 ALA A C 1
ATOM 650 O O . ALA A 1 90 ? -9.168 -0.362 13.527 1.00 91.44 90 ALA A O 1
ATOM 651 N N . GLY A 1 91 ? -8.296 -2.371 13.000 1.00 91.69 91 GLY A N 1
ATOM 652 C CA . GLY A 1 91 ? -9.295 -2.745 11.998 1.00 91.69 91 GLY A CA 1
ATOM 653 C C . GLY A 1 91 ? -8.683 -3.464 10.797 1.00 91.69 91 GLY A C 1
ATOM 654 O O . GLY A 1 91 ? -7.479 -3.734 10.764 1.00 91.69 91 GLY A O 1
ATOM 655 N N . CYS A 1 92 ? -9.522 -3.781 9.810 1.00 93.75 92 CYS A N 1
ATOM 656 C CA . CYS A 1 92 ? -9.081 -4.364 8.548 1.00 93.75 92 CYS A CA 1
ATOM 657 C C . CYS A 1 92 ? -8.824 -3.260 7.520 1.00 93.75 92 CYS A C 1
ATOM 659 O O . CYS A 1 92 ? -9.704 -2.454 7.221 1.00 93.75 92 CYS A O 1
ATOM 661 N N . TRP A 1 93 ? -7.618 -3.243 6.964 1.00 95.88 93 TRP A N 1
ATOM 662 C CA . TRP A 1 93 ? -7.176 -2.262 5.985 1.00 95.88 93 TRP A CA 1
ATOM 663 C C . TRP A 1 93 ? -6.733 -2.958 4.705 1.00 95.88 93 TRP A C 1
ATOM 665 O O . TRP A 1 93 ? -5.953 -3.910 4.738 1.00 95.88 93 TRP A O 1
ATOM 675 N N . ARG A 1 94 ? -7.213 -2.471 3.565 1.00 97.06 94 ARG A N 1
ATOM 676 C CA . ARG A 1 94 ? -6.781 -2.883 2.235 1.00 97.06 94 ARG A CA 1
ATOM 677 C C . ARG A 1 94 ? -5.716 -1.920 1.728 1.00 97.06 94 ARG A C 1
ATOM 679 O O . ARG A 1 94 ? -5.955 -0.716 1.665 1.00 97.06 94 ARG A O 1
ATOM 686 N N . VAL A 1 95 ? -4.574 -2.463 1.321 1.00 97.38 95 VAL A N 1
ATOM 687 C CA . VAL A 1 95 ? -3.513 -1.731 0.619 1.00 97.38 95 VAL A CA 1
ATOM 688 C C . VAL A 1 95 ? -3.501 -2.213 -0.822 1.00 97.38 95 VAL A C 1
ATOM 690 O O . VAL A 1 95 ? -3.343 -3.410 -1.062 1.00 97.38 95 VAL A O 1
ATOM 693 N N . THR A 1 96 ? -3.694 -1.302 -1.771 1.00 98.12 96 THR A N 1
ATOM 694 C CA . THR A 1 96 ? -3.710 -1.610 -3.206 1.00 98.12 96 THR A CA 1
ATOM 695 C C . THR A 1 96 ? -2.629 -0.798 -3.897 1.00 98.12 96 THR A C 1
ATOM 697 O O . THR A 1 96 ? -2.635 0.422 -3.785 1.00 98.12 96 THR A O 1
ATOM 700 N N . ALA A 1 97 ? -1.722 -1.469 -4.601 1.00 98.19 97 ALA A N 1
ATOM 701 C CA . ALA A 1 97 ? -0.773 -0.844 -5.510 1.00 98.19 97 ALA A CA 1
ATOM 702 C C . ALA A 1 97 ? -1.237 -1.058 -6.955 1.00 98.19 97 ALA A C 1
ATOM 704 O O . ALA A 1 97 ? -1.671 -2.160 -7.301 1.00 98.19 97 ALA A O 1
ATOM 705 N N . SER A 1 98 ? -1.109 -0.033 -7.794 1.00 97.62 98 SER A N 1
ATOM 706 C CA . SER A 1 98 ? -1.433 -0.092 -9.222 1.00 97.62 98 SER A CA 1
ATOM 707 C C . SER A 1 98 ? -0.360 0.576 -10.077 1.00 97.62 98 SER A C 1
ATOM 709 O O . SER A 1 98 ? 0.126 1.656 -9.737 1.00 97.62 98 SER A O 1
ATOM 711 N N . LEU A 1 99 ? -0.021 -0.051 -11.203 1.00 96.44 99 LEU A N 1
ATOM 712 C CA . LEU A 1 99 ? 0.948 0.447 -12.176 1.00 96.44 99 LEU A CA 1
ATOM 713 C C . LEU A 1 99 ? 0.531 0.037 -13.591 1.00 96.44 99 LEU A C 1
ATOM 715 O O . LEU A 1 99 ? 0.732 -1.102 -14.004 1.00 96.44 99 LEU A O 1
ATOM 719 N N . GLY A 1 100 ? -0.056 0.967 -14.345 1.00 93.25 100 GLY A N 1
ATOM 720 C CA . GLY A 1 100 ? -0.695 0.615 -15.614 1.00 93.25 100 GLY A CA 1
ATOM 721 C C . GLY A 1 100 ? -1.811 -0.406 -15.379 1.00 93.25 100 GLY A C 1
ATOM 722 O O . GLY A 1 100 ? -2.726 -0.137 -14.602 1.00 93.25 100 GLY A O 1
ATOM 723 N N . ASP A 1 101 ? -1.708 -1.570 -16.020 1.00 93.69 101 ASP A N 1
ATOM 724 C CA . ASP A 1 101 ? -2.660 -2.677 -15.860 1.00 93.69 101 ASP A CA 1
ATOM 725 C C . ASP A 1 101 ? -2.295 -3.633 -14.703 1.00 93.69 101 ASP A C 1
ATOM 727 O O . ASP A 1 101 ? -3.118 -4.463 -14.309 1.00 93.69 101 ASP A O 1
ATOM 731 N N . ASP A 1 102 ? -1.085 -3.522 -14.138 1.00 95.81 102 ASP A N 1
ATOM 732 C CA . ASP A 1 102 ? -0.637 -4.362 -13.027 1.00 95.81 102 ASP A CA 1
ATOM 733 C C . ASP A 1 102 ? -1.263 -3.875 -11.709 1.00 95.81 102 ASP A C 1
ATOM 735 O O . ASP A 1 102 ? -1.190 -2.692 -11.360 1.00 95.81 102 ASP A O 1
ATOM 739 N N . VAL A 1 103 ? -1.865 -4.794 -10.945 1.00 96.75 103 VAL A N 1
ATOM 740 C CA . VAL A 1 103 ? -2.486 -4.509 -9.642 1.00 96.75 103 VAL A CA 1
ATOM 741 C C . VAL A 1 103 ? -2.082 -5.568 -8.623 1.00 96.75 103 VAL A C 1
ATOM 743 O O . VAL A 1 103 ? -2.253 -6.765 -8.846 1.00 96.75 103 VAL A O 1
ATOM 746 N N . ALA A 1 104 ? -1.626 -5.119 -7.457 1.00 96.94 104 ALA A N 1
ATOM 747 C CA . ALA A 1 104 ? -1.391 -5.961 -6.291 1.00 96.94 104 ALA A CA 1
ATOM 748 C C . ALA A 1 104 ? -2.214 -5.434 -5.113 1.00 96.94 104 ALA A C 1
ATOM 750 O O . ALA A 1 104 ? -2.305 -4.225 -4.904 1.00 96.94 104 ALA A O 1
ATOM 751 N N . ALA A 1 105 ? -2.823 -6.321 -4.325 1.00 96.19 105 ALA A N 1
ATOM 752 C CA . ALA A 1 105 ? -3.598 -5.913 -3.157 1.00 96.19 105 ALA A CA 1
ATOM 753 C C . ALA A 1 105 ? -3.445 -6.890 -1.994 1.00 96.19 105 ALA A C 1
ATOM 755 O O . ALA A 1 105 ? -3.525 -8.104 -2.177 1.00 96.19 105 ALA A O 1
ATOM 756 N N . ILE A 1 106 ? -3.288 -6.346 -0.791 1.00 93.69 106 ILE A N 1
ATOM 757 C CA . ILE A 1 106 ? -3.226 -7.101 0.463 1.00 93.69 106 ILE A CA 1
ATOM 758 C C . ILE A 1 106 ? -4.260 -6.561 1.450 1.00 93.69 106 ILE A C 1
ATOM 760 O O . ILE A 1 106 ? -4.621 -5.384 1.406 1.00 93.69 106 ILE A O 1
ATOM 764 N N . HIS A 1 107 ? -4.718 -7.426 2.354 1.00 91.94 107 HIS A N 1
ATOM 765 C CA . HIS A 1 107 ? -5.513 -7.031 3.513 1.00 91.94 107 HIS A CA 1
ATOM 766 C C . HIS A 1 107 ? -4.689 -7.246 4.776 1.00 91.94 107 HIS A C 1
ATOM 768 O O . HIS A 1 107 ? -4.037 -8.279 4.935 1.00 91.94 107 HIS A O 1
ATOM 774 N N . VAL A 1 108 ? -4.733 -6.265 5.666 1.00 89.81 108 VAL A N 1
ATOM 775 C CA . VAL A 1 108 ? -4.001 -6.250 6.926 1.00 89.81 108 VAL A CA 1
ATOM 776 C C . VAL A 1 108 ? -5.003 -6.051 8.047 1.00 89.81 108 VAL A C 1
ATOM 778 O O . VAL A 1 108 ? -5.749 -5.074 8.045 1.00 89.81 108 VAL A O 1
ATOM 781 N N . LEU A 1 109 ? -5.043 -6.989 8.989 1.00 89.00 109 LEU A N 1
ATOM 782 C CA . LEU A 1 109 ? -5.880 -6.896 10.177 1.00 89.00 109 LEU A CA 1
ATOM 783 C C . LEU A 1 109 ? -5.019 -6.482 11.370 1.00 89.00 109 LEU A C 1
ATOM 785 O O . LEU A 1 109 ? -4.026 -7.140 11.676 1.00 89.00 109 LEU A O 1
ATOM 789 N N . PHE A 1 110 ? -5.425 -5.415 12.051 1.00 86.81 110 PHE A N 1
ATOM 790 C CA . PHE A 1 110 ? -4.856 -4.994 13.326 1.00 86.81 110 PHE A CA 1
ATOM 791 C C . PHE A 1 110 ? -5.901 -5.157 14.434 1.00 86.81 110 PHE A C 1
ATOM 793 O O . PHE A 1 110 ? -7.006 -4.630 14.297 1.00 86.81 110 PHE A O 1
ATOM 800 N N . GLU A 1 111 ? -5.540 -5.838 15.526 1.00 81.44 111 GLU A N 1
ATOM 801 C CA . GLU A 1 111 ? -6.396 -6.104 16.700 1.00 81.44 111 GLU A CA 1
ATOM 802 C C . GLU A 1 111 ? -5.975 -5.315 17.948 1.00 81.44 111 GLU A C 1
ATOM 804 O O . GLU A 1 111 ? -4.762 -5.291 18.273 1.00 81.44 111 GLU A O 1
#

Foldseek 3Di:
DQQQDADDDWDWFWDDFWTKTHGDPLRQHPQWDQDPQFIKGKIWIAGQDQDFWDKWKQAPVDRFGKDKDWDADPVGPRGTITIMITGRDFHKMKIWTDDPPTIGIDIHGGD